Protein AF-X1KA87-F1 (afdb_monomer_lite)

Structure (mmCIF, N/CA/C/O backbone):
data_AF-X1KA87-F1
#
_entry.id   AF-X1KA87-F1
#
loop_
_atom_site.group_PDB
_atom_site.id
_atom_site.type_symbol
_atom_site.label_atom_id
_atom_site.label_alt_id
_atom_site.label_comp_id
_atom_site.label_asym_id
_atom_site.label_entity_id
_atom_site.label_seq_id
_atom_site.pdbx_PDB_ins_code
_atom_site.Cartn_x
_atom_site.Cartn_y
_atom_site.Cartn_z
_atom_site.occupancy
_atom_site.B_iso_or_equiv
_atom_site.auth_seq_id
_atom_site.auth_comp_id
_atom_site.auth_asym_id
_atom_site.auth_atom_id
_atom_site.pdbx_PDB_model_num
ATOM 1 N N . MET A 1 1 ? -3.604 -6.857 -12.033 1.00 74.06 1 MET A N 1
ATOM 2 C CA . MET A 1 1 ? -4.724 -6.110 -11.393 1.00 74.06 1 MET A CA 1
ATOM 3 C C . MET A 1 1 ? -4.383 -4.621 -11.421 1.00 74.06 1 MET A C 1
ATOM 5 O O . MET A 1 1 ? -3.245 -4.288 -11.109 1.00 74.06 1 MET A O 1
ATOM 9 N N . ARG A 1 2 ? -5.306 -3.715 -11.791 1.00 86.81 2 ARG A N 1
ATOM 10 C CA . ARG A 1 2 ? -4.991 -2.268 -11.831 1.00 86.81 2 ARG A CA 1
ATOM 11 C C . ARG A 1 2 ? -4.788 -1.709 -10.424 1.00 86.81 2 ARG A C 1
ATOM 13 O O . ARG A 1 2 ? -5.682 -1.830 -9.582 1.00 86.81 2 ARG A O 1
ATOM 20 N N . THR A 1 3 ? -3.669 -1.021 -10.205 1.00 87.81 3 THR A N 1
ATOM 21 C CA . THR A 1 3 ? -3.300 -0.469 -8.894 1.00 87.81 3 THR A CA 1
ATOM 22 C C . THR A 1 3 ? -4.370 0.488 -8.377 1.00 87.81 3 THR A C 1
ATOM 24 O O . THR A 1 3 ? -4.802 0.376 -7.235 1.00 87.81 3 THR A O 1
ATOM 27 N N . GLN A 1 4 ? -4.915 1.357 -9.235 1.00 87.31 4 GLN A N 1
ATOM 28 C CA . GLN A 1 4 ? -5.984 2.291 -8.857 1.00 87.31 4 GLN A CA 1
ATOM 29 C C . GLN A 1 4 ? -7.255 1.603 -8.334 1.00 87.31 4 GLN A C 1
ATOM 31 O O . GLN A 1 4 ? -7.887 2.108 -7.404 1.00 87.31 4 GLN A O 1
ATOM 36 N N . THR A 1 5 ? -7.635 0.454 -8.899 1.00 89.44 5 THR A N 1
ATOM 37 C CA . THR A 1 5 ? -8.806 -0.307 -8.438 1.00 89.44 5 THR A CA 1
ATOM 38 C C . THR A 1 5 ? -8.559 -0.878 -7.045 1.00 89.44 5 THR A C 1
ATOM 40 O O . THR A 1 5 ? -9.406 -0.737 -6.161 1.00 89.44 5 THR A O 1
ATOM 43 N N . ALA A 1 6 ? -7.375 -1.452 -6.822 1.00 90.25 6 ALA A N 1
ATOM 44 C CA . ALA A 1 6 ? -6.977 -1.953 -5.513 1.00 90.25 6 ALA A CA 1
ATOM 45 C C . ALA A 1 6 ? -6.919 -0.824 -4.467 1.00 90.25 6 ALA A C 1
ATOM 47 O O . ALA A 1 6 ? -7.434 -0.991 -3.361 1.00 90.25 6 ALA A O 1
ATOM 48 N N . ILE A 1 7 ? -6.385 0.351 -4.829 1.00 91.75 7 ILE A N 1
ATOM 49 C CA . ILE A 1 7 ? -6.329 1.537 -3.956 1.00 91.75 7 ILE A CA 1
ATOM 50 C C . ILE A 1 7 ? -7.730 1.974 -3.535 1.00 91.75 7 ILE A C 1
ATOM 52 O O . ILE A 1 7 ? -7.978 2.156 -2.345 1.00 91.75 7 ILE A O 1
ATOM 56 N N . LYS A 1 8 ? -8.670 2.096 -4.480 1.00 91.50 8 LYS A N 1
ATOM 57 C CA . LYS A 1 8 ? -10.064 2.448 -4.162 1.00 91.50 8 LYS A CA 1
ATOM 58 C C . LYS A 1 8 ? -10.688 1.442 -3.193 1.00 91.50 8 LYS A C 1
ATOM 60 O O . LYS A 1 8 ? -11.305 1.843 -2.207 1.00 91.50 8 LYS A O 1
ATOM 65 N N . GLY A 1 9 ? -10.488 0.145 -3.439 1.00 91.44 9 GLY A N 1
ATOM 66 C CA . GLY A 1 9 ? -10.970 -0.918 -2.554 1.00 91.44 9 GLY A CA 1
ATOM 67 C C . GLY A 1 9 ? -10.381 -0.831 -1.144 1.00 91.44 9 GLY A C 1
ATOM 68 O O . GLY A 1 9 ? -11.115 -0.970 -0.163 1.00 91.44 9 GLY A O 1
ATOM 69 N N . PHE A 1 10 ? -9.082 -0.545 -1.043 1.00 91.75 10 PHE A N 1
ATOM 70 C CA . PHE A 1 10 ? -8.382 -0.362 0.224 1.00 91.75 10 PHE A CA 1
ATOM 71 C C . PHE A 1 10 ? -8.897 0.857 0.990 1.00 91.75 10 PHE A C 1
ATOM 73 O O . PHE A 1 10 ? -9.271 0.728 2.152 1.00 91.75 10 PHE A O 1
ATOM 80 N N . LEU A 1 11 ? -8.979 2.026 0.349 1.00 91.81 11 LEU A N 1
ATOM 81 C CA . LEU A 1 11 ? -9.453 3.255 0.992 1.00 91.81 11 LEU A CA 1
ATOM 82 C C . LEU A 1 11 ? -10.898 3.117 1.480 1.00 91.81 11 LEU A C 1
ATOM 84 O O . LEU A 1 11 ? -11.209 3.551 2.588 1.00 91.81 11 LEU A O 1
ATOM 88 N N . ASN A 1 12 ? -11.764 2.458 0.704 1.00 91.25 12 ASN A N 1
ATOM 89 C CA . ASN A 1 12 ? -13.138 2.204 1.128 1.00 91.25 12 ASN A CA 1
ATOM 90 C C . ASN A 1 12 ? -13.197 1.270 2.347 1.00 91.25 12 ASN A C 1
ATOM 92 O O . ASN A 1 12 ? -13.940 1.520 3.292 1.00 91.25 12 ASN A O 1
ATOM 96 N N . ASN A 1 13 ? -12.359 0.228 2.377 1.00 90.44 13 ASN A N 1
ATOM 97 C CA . ASN A 1 13 ? -12.251 -0.646 3.544 1.00 90.44 13 ASN A CA 1
ATOM 98 C C . ASN A 1 13 ? -11.720 0.098 4.781 1.00 90.44 13 ASN A C 1
ATOM 100 O O . ASN A 1 13 ? -12.229 -0.106 5.878 1.00 90.44 13 ASN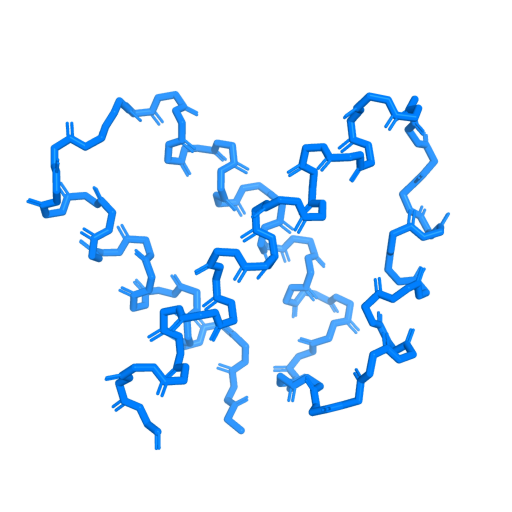 A O 1
ATOM 104 N N . ARG A 1 14 ? -10.742 0.994 4.611 1.00 90.19 14 ARG A N 1
ATOM 105 C CA . ARG A 1 14 ? -10.193 1.810 5.706 1.00 90.19 14 ARG A CA 1
ATOM 106 C C . ARG A 1 14 ? -11.213 2.812 6.251 1.00 90.19 14 ARG A C 1
ATOM 108 O O . ARG A 1 14 ? -11.285 2.981 7.464 1.00 90.19 14 ARG A O 1
ATOM 115 N N . ARG A 1 15 ? -12.044 3.400 5.383 1.00 89.19 15 ARG A N 1
ATOM 116 C CA . ARG A 1 15 ? -13.206 4.220 5.776 1.00 89.19 15 ARG A CA 1
ATOM 117 C C . ARG A 1 15 ? -14.233 3.406 6.565 1.00 89.19 15 ARG A C 1
ATOM 119 O O . ARG A 1 15 ? -14.664 3.852 7.619 1.00 89.19 15 ARG A O 1
ATOM 126 N N . ALA A 1 16 ? -14.557 2.195 6.111 1.00 89.25 16 ALA A N 1
ATOM 127 C CA . ALA A 1 16 ? -15.484 1.304 6.815 1.00 89.25 16 ALA A CA 1
ATOM 128 C C . ALA A 1 16 ? -14.978 0.874 8.208 1.00 89.25 16 ALA A C 1
ATOM 130 O O . ALA A 1 16 ? -15.777 0.612 9.099 1.00 89.25 16 ALA A O 1
ATOM 131 N N . GLN A 1 17 ? -13.657 0.840 8.418 1.00 86.62 17 GLN A N 1
ATOM 132 C CA . GLN A 1 17 ? -13.040 0.568 9.723 1.00 86.62 17 GLN A CA 1
ATOM 133 C C . GLN A 1 17 ? -12.993 1.791 10.662 1.00 86.62 17 GLN A C 1
ATOM 135 O O . GLN A 1 17 ? -12.369 1.706 11.714 1.00 86.62 17 GLN A O 1
ATOM 140 N N . ASN A 1 18 ? -13.627 2.919 10.311 1.00 86.31 18 ASN A N 1
ATOM 141 C CA . ASN A 1 18 ? -13.629 4.156 11.107 1.00 86.31 18 ASN A CA 1
ATOM 142 C C . ASN A 1 18 ? -12.219 4.684 11.447 1.00 86.31 18 ASN A C 1
ATOM 144 O O . ASN A 1 18 ? -11.989 5.243 12.517 1.00 86.31 18 ASN A O 1
ATOM 148 N N . LEU A 1 19 ? -11.256 4.519 10.532 1.00 87.50 19 LEU A N 1
ATOM 149 C CA . LEU A 1 19 ? -9.938 5.136 10.691 1.00 87.50 19 LEU A CA 1
ATOM 150 C C . LEU A 1 19 ? -10.022 6.659 10.580 1.00 87.50 19 LEU A C 1
ATOM 152 O O . LEU A 1 19 ? -10.822 7.196 9.811 1.00 87.50 19 LEU A O 1
ATOM 156 N N . SER A 1 20 ? -9.131 7.347 11.296 1.00 88.81 20 SER A N 1
ATOM 157 C CA . SER A 1 20 ? -9.053 8.804 11.272 1.00 88.81 20 SER A CA 1
ATOM 158 C C . SER A 1 20 ? -8.901 9.339 9.841 1.00 88.81 20 SER A C 1
ATOM 160 O O . SER A 1 20 ? -8.099 8.809 9.059 1.00 88.81 20 SER A O 1
ATOM 162 N N . PRO A 1 21 ? -9.602 10.432 9.487 1.00 87.38 21 PRO A N 1
ATOM 163 C CA . PRO A 1 21 ? -9.565 10.999 8.140 1.00 87.38 21 PRO A CA 1
ATOM 164 C C . PRO A 1 21 ? -8.152 11.429 7.732 1.00 87.38 21 PRO A C 1
ATOM 166 O O . PRO A 1 21 ? -7.760 11.232 6.584 1.00 87.38 21 PRO A O 1
ATOM 169 N N . GLN A 1 22 ? -7.352 11.920 8.684 1.00 88.94 22 GLN A N 1
ATOM 170 C CA . GLN A 1 22 ? -5.941 12.258 8.474 1.00 88.94 22 GLN A CA 1
ATOM 171 C C . GLN A 1 22 ? -5.115 11.038 8.035 1.00 88.94 22 GLN A C 1
ATOM 173 O O . GLN A 1 22 ? -4.321 11.113 7.100 1.00 88.94 22 GLN A O 1
ATOM 178 N N . THR A 1 23 ? -5.342 9.880 8.659 1.00 87.56 23 THR A N 1
ATOM 179 C CA . THR A 1 23 ? -4.665 8.629 8.299 1.00 87.56 23 THR A CA 1
ATOM 180 C C . THR A 1 23 ? -5.092 8.149 6.911 1.00 87.56 23 THR A C 1
ATOM 182 O O . THR A 1 23 ? -4.259 7.696 6.129 1.00 87.56 23 THR A O 1
ATOM 185 N N . ILE A 1 24 ? -6.375 8.286 6.564 1.00 90.19 24 ILE A N 1
ATOM 186 C CA . ILE A 1 24 ? -6.896 7.935 5.233 1.00 90.19 24 ILE A CA 1
ATOM 187 C C . ILE A 1 24 ? -6.296 8.840 4.150 1.00 90.19 24 ILE A C 1
ATOM 189 O O . ILE A 1 24 ? -5.914 8.337 3.096 1.00 90.19 24 ILE A O 1
ATOM 193 N N . GLN A 1 25 ? -6.156 10.141 4.412 1.00 90.50 25 GLN A N 1
ATOM 194 C CA . GLN A 1 25 ? -5.487 11.071 3.498 1.00 90.50 25 GLN A CA 1
ATOM 195 C C . GLN A 1 25 ? -4.012 10.713 3.296 1.00 90.50 25 GLN A C 1
ATOM 197 O O . GLN A 1 25 ? -3.529 10.731 2.164 1.00 90.50 25 GLN A O 1
ATOM 202 N N . LEU A 1 26 ? -3.306 10.323 4.363 1.00 89.19 26 LEU A N 1
ATOM 203 C CA . LEU A 1 26 ? -1.923 9.860 4.256 1.00 89.19 26 LEU A CA 1
ATOM 204 C C . LEU A 1 26 ? -1.820 8.594 3.390 1.00 89.19 26 LEU A C 1
ATOM 206 O O . LEU A 1 26 ? -0.972 8.524 2.497 1.00 89.19 26 LEU A O 1
ATOM 210 N N . TYR A 1 27 ? -2.710 7.620 3.613 1.00 90.62 27 TYR A N 1
ATOM 211 C CA . TYR A 1 27 ? -2.803 6.426 2.771 1.00 90.62 27 TYR A CA 1
ATOM 212 C C . TYR A 1 27 ? -3.048 6.793 1.307 1.00 90.62 27 TYR A C 1
ATOM 214 O O . TYR A 1 27 ? -2.344 6.300 0.429 1.00 90.62 27 TYR A O 1
ATOM 222 N N . GLU A 1 28 ? -4.019 7.664 1.040 1.00 91.44 28 GLU A N 1
ATOM 223 C CA . GLU A 1 28 ? -4.364 8.092 -0.314 1.00 91.44 28 GLU A CA 1
ATOM 224 C C . GLU A 1 28 ? -3.184 8.779 -1.008 1.00 91.44 28 GLU A C 1
ATOM 226 O O . GLU A 1 28 ? -2.884 8.452 -2.153 1.00 91.44 28 GLU A O 1
ATOM 231 N N . LEU A 1 29 ? -2.467 9.668 -0.319 1.00 90.50 29 LEU A N 1
ATOM 232 C CA . LEU A 1 29 ? -1.343 10.406 -0.892 1.00 90.50 29 LEU A CA 1
ATOM 233 C C . LEU A 1 29 ? -0.190 9.480 -1.298 1.00 90.50 29 LEU A C 1
ATOM 235 O O . LEU A 1 29 ? 0.335 9.598 -2.409 1.00 90.50 29 LEU A O 1
ATOM 239 N N . VAL A 1 30 ? 0.185 8.538 -0.428 1.00 90.56 30 VAL A N 1
ATOM 240 C CA . VAL A 1 30 ? 1.255 7.567 -0.709 1.00 90.56 30 VAL A CA 1
ATOM 241 C C . VAL A 1 30 ? 0.833 6.606 -1.816 1.00 90.56 30 VAL A C 1
ATOM 243 O O . VAL A 1 30 ? 1.563 6.417 -2.790 1.00 90.56 30 VAL A O 1
ATOM 246 N N . LEU A 1 31 ? -0.368 6.035 -1.708 1.00 91.12 31 LEU A N 1
ATOM 247 C CA . LEU A 1 31 ? -0.866 5.059 -2.671 1.00 91.12 31 LEU A CA 1
ATOM 248 C C . LEU A 1 31 ? -1.131 5.682 -4.043 1.00 91.12 31 LEU A C 1
ATOM 250 O O . LEU A 1 31 ? -0.900 5.032 -5.056 1.00 91.12 31 LEU A O 1
ATOM 254 N N . ARG A 1 32 ? -1.560 6.945 -4.112 1.00 90.88 32 ARG A N 1
ATOM 255 C CA . ARG A 1 32 ? -1.741 7.653 -5.384 1.00 90.88 32 ARG A CA 1
ATOM 256 C C . ARG A 1 32 ? -0.416 7.827 -6.119 1.00 90.88 32 ARG A C 1
ATOM 258 O O . ARG A 1 32 ? -0.372 7.555 -7.315 1.00 90.88 32 ARG A O 1
ATOM 265 N N . LYS A 1 33 ? 0.652 8.228 -5.418 1.00 89.81 33 LYS A N 1
ATOM 266 C CA . LYS A 1 33 ? 2.005 8.305 -6.000 1.00 89.81 33 LYS A CA 1
ATOM 267 C C . LYS A 1 33 ? 2.482 6.930 -6.464 1.00 89.81 33 LYS A C 1
ATOM 269 O O . LYS A 1 33 ? 2.970 6.798 -7.581 1.00 89.81 33 LYS A O 1
ATOM 274 N N . PHE A 1 34 ? 2.260 5.902 -5.647 1.00 90.06 34 PHE A N 1
ATOM 275 C CA . PHE A 1 34 ? 2.580 4.528 -6.020 1.00 90.06 34 PHE A CA 1
ATOM 276 C C . PHE A 1 34 ? 1.822 4.085 -7.278 1.00 90.06 34 PHE A C 1
ATOM 278 O O . PHE A 1 34 ? 2.434 3.574 -8.201 1.00 90.06 34 PHE A O 1
ATOM 285 N N . GLY A 1 35 ? 0.517 4.350 -7.372 1.00 89.38 35 GLY A N 1
ATOM 286 C CA . GLY A 1 35 ? -0.291 4.004 -8.544 1.00 89.38 35 GLY A CA 1
ATOM 287 C C . GLY A 1 35 ? 0.035 4.802 -9.810 1.00 89.38 35 GLY A C 1
ATOM 288 O O . GLY A 1 35 ? -0.312 4.356 -10.899 1.00 89.38 35 GLY A O 1
ATOM 289 N N . GLN A 1 36 ? 0.682 5.966 -9.688 1.00 89.00 36 GLN A N 1
ATOM 290 C CA . GLN A 1 36 ? 1.239 6.701 -10.830 1.00 89.00 36 GLN A CA 1
ATOM 291 C C . GLN A 1 36 ? 2.553 6.081 -11.316 1.00 89.00 36 GLN A C 1
ATOM 293 O O . GLN A 1 36 ? 2.767 5.987 -12.517 1.00 89.00 36 GLN A O 1
ATOM 298 N N . CYS A 1 37 ? 3.409 5.646 -10.390 1.00 87.75 37 CYS A N 1
ATOM 299 C CA . CYS A 1 37 ? 4.677 4.986 -10.703 1.00 87.75 37 CYS A CA 1
ATOM 300 C C . CYS A 1 37 ? 4.466 3.550 -11.220 1.00 87.75 37 CYS A C 1
ATOM 302 O O . CYS A 1 37 ? 5.111 3.121 -12.169 1.00 87.75 37 CYS A O 1
ATOM 304 N N . CYS A 1 38 ? 3.517 2.829 -10.624 1.00 87.12 38 CYS A N 1
ATOM 305 C CA . CYS A 1 38 ? 3.164 1.447 -10.920 1.00 87.12 38 CYS A CA 1
ATOM 306 C C . CYS A 1 38 ? 1.663 1.356 -11.264 1.00 87.12 38 CYS A C 1
ATOM 308 O O . CYS A 1 38 ? 0.836 1.107 -10.376 1.00 87.12 38 CYS A O 1
ATOM 310 N N . PRO A 1 39 ? 1.271 1.575 -12.534 1.00 85.50 39 PRO A N 1
ATOM 311 C CA . PRO A 1 39 ? -0.135 1.526 -12.954 1.00 85.50 39 PRO A CA 1
ATOM 312 C C . PRO A 1 39 ? -0.748 0.121 -12.824 1.00 85.50 39 PRO A C 1
ATOM 314 O O . PRO A 1 39 ? -1.947 -0.024 -12.545 1.00 85.50 39 PRO A O 1
ATOM 317 N N . GLU A 1 40 ? 0.084 -0.908 -12.971 1.00 88.38 40 GLU A N 1
ATOM 318 C CA . 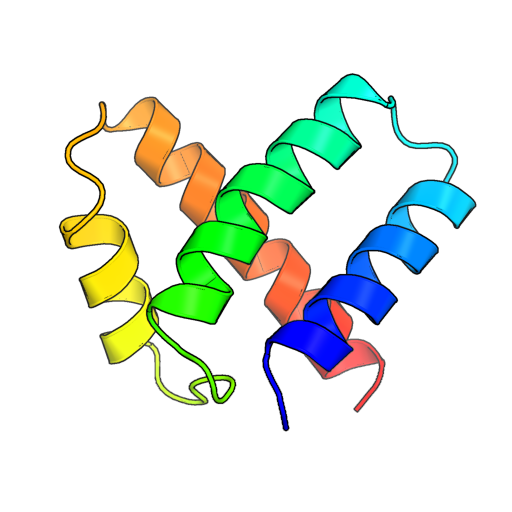GLU A 1 40 ? -0.237 -2.291 -12.640 1.00 88.38 40 GLU A CA 1
ATOM 319 C C . GLU A 1 40 ? 0.448 -2.696 -11.335 1.00 88.38 40 GLU A C 1
ATOM 321 O O . GLU A 1 40 ? 1.585 -2.299 -11.085 1.00 88.38 40 GLU A O 1
ATOM 326 N N . LEU A 1 41 ? -0.265 -3.449 -10.490 1.00 85.38 41 LEU A N 1
ATOM 327 C CA . LEU A 1 41 ? 0.231 -3.844 -9.178 1.00 85.38 41 LEU A CA 1
ATOM 328 C C . LEU A 1 41 ? 1.428 -4.795 -9.353 1.00 85.38 41 LEU A C 1
ATOM 330 O O . LEU A 1 41 ? 1.228 -5.918 -9.827 1.00 85.38 41 LEU A O 1
ATOM 334 N N . PRO A 1 42 ? 2.648 -4.391 -8.964 1.00 84.56 42 PRO A N 1
ATOM 335 C CA . PRO A 1 42 ? 3.810 -5.237 -9.149 1.00 84.56 42 PRO A CA 1
ATOM 336 C C . PRO A 1 42 ? 3.732 -6.419 -8.184 1.00 84.56 42 PRO A C 1
ATOM 338 O O . PRO A 1 42 ? 3.459 -6.246 -6.994 1.00 84.56 42 PRO A O 1
ATOM 341 N N . SER A 1 43 ? 3.960 -7.623 -8.710 1.00 80.56 43 SER A N 1
ATOM 342 C CA . SER A 1 43 ? 4.041 -8.857 -7.911 1.00 80.56 43 SER A CA 1
ATOM 343 C C . SER A 1 43 ? 5.449 -9.101 -7.355 1.00 80.56 43 SER A C 1
ATOM 345 O O . SER A 1 43 ? 5.621 -9.898 -6.439 1.00 80.56 43 SER A O 1
ATOM 347 N N . SER A 1 44 ? 6.444 -8.386 -7.886 1.00 82.00 44 SER A N 1
ATOM 348 C CA . SER A 1 44 ? 7.833 -8.431 -7.434 1.00 82.00 44 SER A CA 1
ATOM 349 C C . SER A 1 44 ? 8.145 -7.273 -6.477 1.00 82.00 44 SER A C 1
ATOM 351 O O . SER A 1 44 ? 7.555 -6.199 -6.611 1.00 82.00 44 SER A O 1
ATOM 353 N N . PRO A 1 45 ? 9.098 -7.450 -5.544 1.00 81.12 45 PRO A N 1
ATOM 354 C CA . PRO A 1 45 ? 9.515 -6.395 -4.619 1.00 81.12 45 PRO A CA 1
ATOM 355 C C . PRO A 1 45 ? 10.289 -5.252 -5.297 1.00 81.12 45 PRO A C 1
ATOM 357 O O . PRO A 1 45 ? 10.152 -4.112 -4.866 1.00 81.12 45 PRO A O 1
ATOM 360 N N . GLY A 1 46 ? 11.010 -5.514 -6.395 1.00 84.88 46 GLY A N 1
ATOM 361 C CA . GLY A 1 46 ? 11.861 -4.518 -7.070 1.00 84.88 46 GLY A CA 1
ATOM 362 C C . GLY A 1 46 ? 11.175 -3.170 -7.360 1.00 84.88 46 GLY A C 1
ATOM 363 O O . GLY A 1 46 ? 11.632 -2.151 -6.848 1.00 84.88 46 GLY A O 1
ATOM 364 N N . PRO A 1 47 ? 10.018 -3.136 -8.050 1.00 84.19 47 PRO A N 1
ATOM 365 C CA . PRO A 1 47 ? 9.295 -1.888 -8.327 1.00 84.19 47 PRO A CA 1
ATOM 366 C C . PRO A 1 47 ? 8.851 -1.127 -7.066 1.00 84.19 47 PRO A C 1
ATOM 368 O O . PRO A 1 47 ? 8.708 0.097 -7.071 1.00 84.19 47 PRO A O 1
ATOM 371 N N . VAL A 1 48 ? 8.626 -1.845 -5.962 1.00 85.62 48 VAL A N 1
ATOM 372 C CA . VAL A 1 48 ? 8.275 -1.253 -4.666 1.00 85.62 48 VAL A CA 1
ATOM 373 C C . VAL A 1 48 ? 9.499 -0.580 -4.042 1.00 85.62 48 VAL A C 1
ATOM 375 O O . VAL A 1 48 ? 9.393 0.527 -3.512 1.00 85.62 48 VAL A O 1
ATOM 378 N N . GLU A 1 49 ? 10.663 -1.219 -4.126 1.00 85.38 49 GLU A N 1
ATOM 379 C CA . GLU A 1 49 ? 11.939 -0.681 -3.647 1.00 85.38 49 GLU A CA 1
ATOM 380 C C . GLU A 1 49 ? 12.402 0.521 -4.479 1.00 85.38 49 GLU A C 1
ATOM 382 O O . GLU A 1 49 ? 12.842 1.527 -3.917 1.00 85.38 49 GLU A O 1
ATOM 387 N N . GLU A 1 50 ? 12.225 0.470 -5.800 1.00 86.06 50 GLU A N 1
ATOM 388 C CA . GLU A 1 50 ? 12.490 1.595 -6.701 1.00 86.06 50 GLU A CA 1
ATOM 389 C C . GLU A 1 50 ? 11.601 2.795 -6.37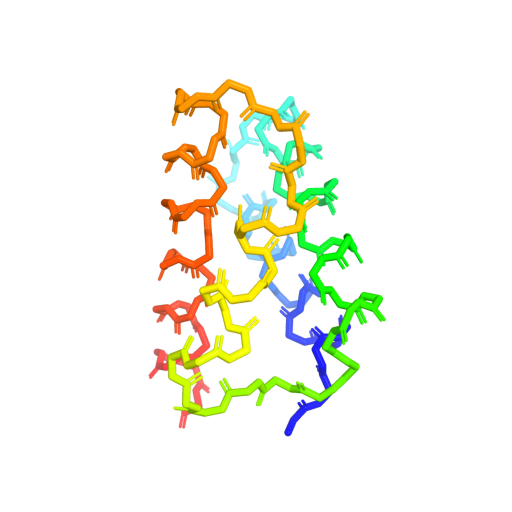1 1.00 86.06 50 GLU A C 1
ATOM 391 O O . GLU A 1 50 ? 12.098 3.914 -6.234 1.00 86.06 50 GLU A O 1
ATOM 396 N N . PHE A 1 51 ? 10.304 2.571 -6.138 1.00 87.44 51 PHE A N 1
ATOM 397 C CA . PHE A 1 51 ? 9.398 3.625 -5.683 1.00 87.44 51 PHE A CA 1
ATOM 398 C C . PHE A 1 51 ? 9.864 4.247 -4.358 1.00 87.44 51 PHE A C 1
ATOM 400 O O . PHE A 1 51 ? 9.930 5.470 -4.232 1.00 87.44 51 PHE A O 1
ATOM 407 N N . LEU A 1 52 ? 10.224 3.427 -3.366 1.00 85.50 52 LEU A N 1
ATOM 408 C CA . LEU A 1 52 ? 10.696 3.911 -2.061 1.00 85.50 52 LEU A CA 1
ATOM 409 C C . LEU A 1 52 ? 12.032 4.654 -2.155 1.00 85.50 52 LEU A C 1
ATOM 411 O O . LEU A 1 52 ? 12.275 5.584 -1.383 1.00 85.50 52 LEU A O 1
ATOM 415 N N . THR A 1 53 ? 12.882 4.265 -3.102 1.00 85.56 53 THR A N 1
ATOM 416 C CA . THR A 1 53 ? 14.144 4.949 -3.401 1.00 85.56 53 THR A CA 1
ATOM 417 C C . THR A 1 53 ? 13.891 6.281 -4.105 1.00 85.56 53 THR A C 1
ATOM 419 O O . THR A 1 53 ? 14.519 7.277 -3.753 1.00 85.56 53 THR A O 1
ATOM 422 N N . SER A 1 54 ? 12.916 6.321 -5.019 1.00 84.75 54 SER A N 1
ATOM 423 C CA . SER A 1 54 ? 12.479 7.518 -5.750 1.00 84.75 54 SER A CA 1
ATOM 424 C C . SER A 1 54 ? 11.864 8.587 -4.837 1.00 84.75 54 SER A C 1
ATOM 426 O O . SER A 1 54 ? 11.959 9.784 -5.116 1.00 84.75 54 SER A O 1
ATOM 428 N N . LEU A 1 55 ? 11.278 8.190 -3.702 1.00 81.19 55 LEU A N 1
ATOM 429 C CA . LEU A 1 55 ? 10.851 9.133 -2.675 1.00 81.19 55 LEU A CA 1
ATOM 430 C C . LEU A 1 55 ? 12.079 9.810 -2.046 1.00 81.19 55 LEU A C 1
ATOM 432 O O . LEU A 1 55 ? 12.694 9.277 -1.124 1.00 81.19 55 LEU A O 1
ATOM 436 N N . ASN A 1 56 ? 12.418 11.015 -2.503 1.00 75.81 56 ASN A N 1
ATOM 437 C CA . ASN A 1 56 ? 13.475 11.842 -1.913 1.00 75.81 56 ASN A CA 1
ATOM 438 C C . ASN A 1 56 ? 13.018 12.478 -0.581 1.00 75.81 56 ASN A C 1
ATOM 440 O O . ASN A 1 56 ? 12.900 13.693 -0.445 1.00 75.81 56 ASN A O 1
ATOM 444 N N . VAL A 1 57 ? 12.646 11.632 0.377 1.00 79.19 57 VAL A N 1
ATOM 445 C CA . VAL A 1 57 ? 12.123 11.991 1.699 1.00 79.19 57 VAL A CA 1
ATOM 446 C C . VAL A 1 57 ? 12.973 11.345 2.788 1.00 79.19 57 VAL A C 1
ATOM 448 O O . VAL A 1 57 ? 13.665 10.353 2.543 1.00 79.19 57 VAL A O 1
ATOM 451 N N . SER A 1 58 ? 12.880 11.879 4.006 1.00 80.88 58 SER A N 1
ATOM 452 C CA . SER A 1 58 ? 13.557 11.342 5.188 1.00 80.88 58 SER A CA 1
ATOM 453 C C . SER A 1 58 ? 13.273 9.850 5.399 1.00 80.88 58 SER A C 1
ATOM 455 O O . SER A 1 58 ? 12.187 9.353 5.081 1.00 80.88 58 SER A O 1
ATOM 457 N N . SER A 1 59 ? 14.228 9.140 6.006 1.00 78.06 59 SER A N 1
ATOM 458 C CA . SER A 1 59 ? 14.131 7.701 6.297 1.00 78.06 59 SER A CA 1
ATOM 459 C C . SER A 1 59 ? 12.870 7.325 7.086 1.00 78.06 59 SER A C 1
ATOM 461 O O . SER A 1 59 ? 12.288 6.267 6.849 1.00 78.06 59 SER A O 1
ATOM 463 N N . GLU A 1 60 ? 12.392 8.211 7.963 1.00 77.75 60 GLU A N 1
ATOM 464 C CA . GLU A 1 60 ? 11.144 8.028 8.714 1.00 77.75 60 GLU A CA 1
ATOM 465 C C . GLU A 1 60 ? 9.911 7.990 7.791 1.00 77.75 60 GLU A C 1
ATOM 467 O O . GLU A 1 60 ? 9.094 7.068 7.858 1.00 77.75 60 GLU A O 1
ATOM 472 N N . THR A 1 61 ? 9.824 8.922 6.841 1.00 80.69 61 THR A N 1
ATOM 473 C CA . THR A 1 61 ? 8.746 8.984 5.842 1.00 80.69 61 THR A CA 1
ATOM 474 C C . THR A 1 61 ? 8.804 7.802 4.869 1.00 80.69 61 THR A C 1
ATOM 476 O O . THR A 1 61 ? 7.757 7.275 4.472 1.00 80.69 61 THR A O 1
ATOM 479 N N . LYS A 1 62 ? 10.009 7.324 4.519 1.00 84.31 62 LYS A N 1
ATOM 480 C CA . LYS A 1 62 ? 10.185 6.081 3.742 1.00 84.31 62 LYS 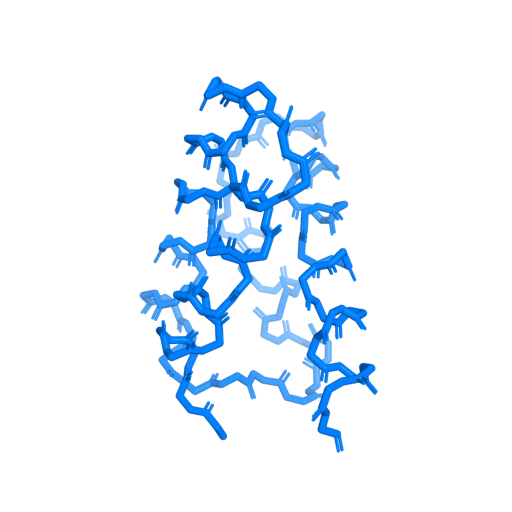A CA 1
ATOM 481 C C . LYS A 1 62 ? 9.658 4.874 4.508 1.00 84.31 62 LYS A C 1
ATOM 483 O O . LYS A 1 62 ? 8.897 4.081 3.955 1.00 84.31 62 LYS A O 1
ATOM 488 N N . HIS A 1 63 ? 9.991 4.764 5.793 1.00 85.56 63 HIS A N 1
ATOM 489 C CA . HIS A 1 63 ? 9.517 3.676 6.643 1.00 85.56 63 HIS A CA 1
ATOM 490 C C . HIS A 1 63 ? 7.987 3.694 6.807 1.00 85.56 63 HIS A C 1
ATOM 492 O O . HIS A 1 63 ? 7.339 2.646 6.727 1.00 85.56 63 HIS A O 1
ATOM 498 N N . GLY A 1 64 ? 7.389 4.881 6.957 1.00 87.94 64 GLY A N 1
ATOM 499 C CA . GLY A 1 64 ? 5.935 5.061 6.949 1.00 87.94 64 GLY A CA 1
ATOM 500 C C . GLY A 1 64 ? 5.299 4.609 5.631 1.00 87.94 64 GLY A C 1
ATOM 501 O O . GLY A 1 64 ? 4.344 3.831 5.635 1.00 87.94 64 GLY A O 1
ATOM 502 N N . SER A 1 65 ? 5.881 5.011 4.499 1.00 87.81 65 SER A N 1
ATOM 503 C CA . SER A 1 65 ? 5.418 4.616 3.161 1.00 87.81 65 SER A CA 1
ATOM 504 C C . SER A 1 65 ? 5.510 3.102 2.942 1.00 87.81 65 SER A C 1
ATOM 506 O O . SER A 1 65 ? 4.565 2.489 2.448 1.00 87.81 65 SER A O 1
ATOM 508 N N . PHE A 1 66 ? 6.595 2.466 3.390 1.00 89.25 66 PHE A N 1
ATOM 509 C CA . PHE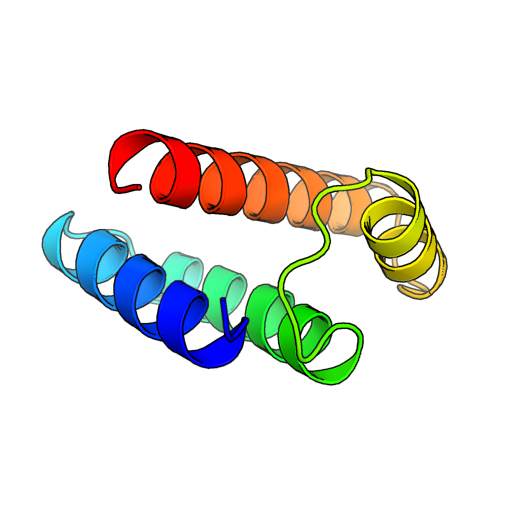 A 1 66 ? 6.747 1.012 3.335 1.00 89.25 66 PHE A CA 1
ATOM 510 C C . PHE A 1 66 ? 5.703 0.285 4.195 1.00 89.25 66 PHE A C 1
ATOM 512 O O . PHE A 1 66 ? 5.078 -0.671 3.733 1.00 89.25 66 PHE A O 1
ATOM 519 N N . LYS A 1 67 ? 5.441 0.754 5.423 1.00 89.81 67 LYS A N 1
ATOM 520 C CA . LYS A 1 67 ? 4.380 0.198 6.286 1.00 89.81 67 LYS A CA 1
ATOM 521 C C . LYS A 1 67 ? 2.999 0.298 5.636 1.00 89.81 67 LYS A C 1
ATOM 523 O O . LYS A 1 67 ? 2.211 -0.652 5.714 1.00 89.81 67 LYS A O 1
ATOM 528 N N . ILE A 1 68 ? 2.715 1.424 4.981 1.00 91.75 68 ILE A N 1
ATOM 529 C CA . ILE A 1 68 ? 1.484 1.641 4.215 1.00 91.75 68 ILE A CA 1
ATOM 530 C C . ILE A 1 68 ? 1.373 0.613 3.086 1.00 91.75 68 ILE A C 1
ATOM 532 O O . ILE A 1 68 ? 0.362 -0.087 3.003 1.00 91.75 68 ILE A O 1
ATOM 536 N N . LEU A 1 69 ? 2.420 0.470 2.272 1.00 90.88 69 LEU A N 1
ATOM 537 C CA . LEU A 1 69 ? 2.451 -0.478 1.158 1.00 90.88 69 LEU A CA 1
ATOM 538 C C . LEU A 1 69 ? 2.301 -1.920 1.646 1.00 90.88 69 LEU A C 1
ATOM 540 O O . LEU A 1 69 ? 1.445 -2.643 1.151 1.00 90.88 69 LEU A O 1
ATOM 544 N N . LYS A 1 70 ? 3.021 -2.325 2.694 1.00 91.38 70 LYS A N 1
ATOM 545 C CA . LYS A 1 70 ? 2.877 -3.658 3.300 1.00 91.38 70 LYS A CA 1
ATOM 546 C C . LYS A 1 70 ? 1.434 -3.941 3.730 1.00 91.38 70 LYS A C 1
ATOM 548 O O . LYS A 1 70 ? 0.905 -5.025 3.496 1.00 91.38 70 LYS A O 1
ATOM 553 N N . THR A 1 71 ? 0.782 -2.955 4.341 1.00 91.75 71 THR A N 1
ATOM 554 C CA . THR A 1 71 ? -0.618 -3.056 4.775 1.00 91.75 71 THR A CA 1
ATOM 555 C C . THR A 1 71 ? -1.581 -3.146 3.589 1.00 91.75 71 THR A C 1
ATOM 557 O O . THR A 1 71 ? -2.564 -3.886 3.642 1.00 91.75 71 THR A O 1
ATOM 560 N N . PHE A 1 72 ? -1.294 -2.409 2.519 1.00 91.19 72 PHE A N 1
ATOM 561 C CA . PHE A 1 72 ? -2.036 -2.443 1.265 1.00 91.19 72 PHE A CA 1
ATOM 562 C C . PHE A 1 72 ? -1.924 -3.806 0.571 1.00 91.19 72 PHE A C 1
ATOM 564 O O . PHE A 1 72 ? -2.946 -4.419 0.280 1.00 91.19 72 PHE A O 1
ATOM 571 N N . TYR A 1 73 ? -0.711 -4.335 0.406 1.00 89.75 73 TYR A N 1
ATOM 572 C CA . TYR A 1 73 ? -0.480 -5.661 -0.173 1.00 89.75 73 TYR A CA 1
ATOM 573 C C . TYR A 1 73 ? -1.133 -6.776 0.642 1.00 89.75 73 TYR A C 1
ATOM 575 O O . TYR A 1 73 ? -1.774 -7.654 0.072 1.00 89.75 73 TYR A O 1
ATOM 583 N N . ARG A 1 74 ? -1.059 -6.710 1.977 1.00 90.06 74 ARG A N 1
ATOM 584 C CA . ARG A 1 74 ? -1.755 -7.669 2.846 1.00 90.06 74 ARG A CA 1
ATOM 585 C C . ARG A 1 74 ? -3.270 -7.627 2.651 1.00 90.06 74 ARG A C 1
ATOM 587 O O . ARG A 1 74 ? -3.910 -8.667 2.666 1.00 90.06 74 ARG A O 1
ATOM 594 N N . PHE A 1 75 ? -3.849 -6.440 2.476 1.00 89.81 75 PHE A N 1
ATOM 595 C CA . PHE A 1 75 ? -5.276 -6.314 2.181 1.00 89.81 75 PHE A CA 1
ATOM 596 C C . PHE A 1 75 ? -5.643 -6.933 0.828 1.00 89.81 75 PHE A C 1
ATOM 598 O O . PHE A 1 75 ? -6.684 -7.575 0.728 1.00 89.81 75 PHE A O 1
ATOM 605 N N . ILE A 1 76 ? -4.799 -6.757 -0.191 1.00 88.31 76 ILE A N 1
ATOM 606 C CA . ILE A 1 76 ? -5.024 -7.351 -1.514 1.00 88.31 76 ILE A CA 1
ATOM 607 C C . ILE A 1 76 ? -4.967 -8.875 -1.425 1.00 88.31 76 ILE A C 1
ATOM 609 O O . IL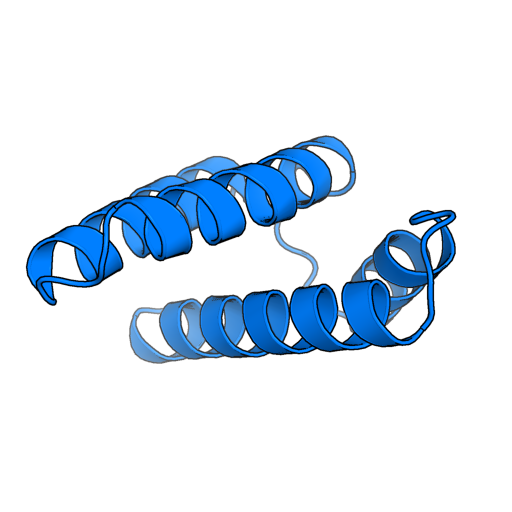E A 1 76 ? -5.924 -9.513 -1.839 1.00 88.31 76 ILE A O 1
ATOM 613 N N . ALA A 1 77 ? -3.920 -9.428 -0.807 1.00 86.75 77 ALA A N 1
ATOM 614 C CA . ALA A 1 77 ? -3.720 -10.873 -0.660 1.00 86.75 77 ALA A CA 1
ATOM 615 C C . ALA A 1 77 ? -4.782 -11.578 0.207 1.00 86.75 77 ALA A C 1
ATOM 617 O O . ALA A 1 77 ? -4.909 -12.794 0.175 1.00 86.75 77 ALA A O 1
ATOM 618 N N . LEU A 1 78 ? -5.520 -10.837 1.040 1.00 84.00 78 LEU A N 1
ATOM 619 C CA . LEU A 1 78 ? -6.644 -11.384 1.812 1.00 84.00 78 LEU A CA 1
ATOM 620 C C . LEU A 1 78 ? -7.964 -11.375 1.032 1.00 84.00 78 LEU A C 1
ATOM 622 O O . LEU A 1 78 ? -8.947 -11.948 1.493 1.00 84.00 78 LEU A O 1
ATOM 626 N N . ARG A 1 79 ? -8.022 -10.663 -0.093 1.00 72.81 79 ARG A N 1
ATOM 627 C CA . ARG A 1 79 ? -9.249 -10.439 -0.865 1.00 72.81 79 ARG A CA 1
ATOM 628 C C . ARG A 1 79 ? -9.192 -11.088 -2.255 1.00 72.81 79 ARG A C 1
ATOM 630 O O . ARG A 1 79 ? -10.244 -11.221 -2.874 1.00 72.81 79 ARG A O 1
ATOM 637 N N . TYR A 1 80 ? -7.997 -11.460 -2.713 1.00 59.62 80 TYR A N 1
ATOM 638 C CA . TYR A 1 80 ? -7.675 -12.101 -3.989 1.00 59.62 80 TYR A CA 1
ATOM 639 C C . TYR A 1 80 ? -6.543 -13.098 -3.773 1.00 59.62 80 TYR A C 1
ATOM 641 O O . TYR A 1 80 ? -6.561 -14.131 -4.470 1.00 59.62 80 TYR A O 1
#

Sequence (80 aa):
MRTQTAIKGFLNNRRAQNLSPQTIQLYELVLRKFGQCCPELPSSPGPVEEFLTSLNVSSETKHGSFKILKTFYRFIALRY

Radius of gyration: 12.02 Å; chains: 1; bounding box: 30×24×24 Å

InterPro domains:
  IPR010998 Integrase/recombinase, N-terminal [G3DSA:1.10.150.130] (1-80)

pLDDT: mean 86.73, std 5.25, range [59.62, 91.81]

Foldseek 3Di:
DFLVVLLVVVLVVCVVVVDDPVVSVLLCVLSVLLCVQPRDDDPDCVSVVVSLVVPPDDPVVSVVSVVSVVVSVVVVVVVD

Secondary structure (DSSP, 8-state):
-BHHHHHHHHHHHHHHTT--HHHHHHHHHHHHHHHHH-SB--SSSHHHHHHHHH--S-HHHHHHHHHHHHHHHHHHHTT-

Organism: NCBI:txid412755